Protein AF-B9M5D5-F1 (afdb_monomer_lite)

Radius of gyration: 16.4 Å; chains: 1; bounding box: 49×29×40 Å

Sequence (82 aa):
MPDSELVHQTQMELDGDNYQILVFCRRDGRFFAQTLFEDDDIIISDGLSLLDALGKHERLLPLAVVSRQLKRYPFKSRTKRL

pLDDT: mean 89.91, std 12.53, range [52.53, 98.56]

Structure (mmCIF, N/CA/C/O backbone):
data_AF-B9M5D5-F1
#
_entry.id   AF-B9M5D5-F1
#
loop_
_atom_site.group_PDB
_atom_site.id
_atom_site.type_symbol
_atom_site.label_atom_id
_atom_site.label_alt_id
_atom_site.label_comp_id
_atom_site.label_asym_id
_atom_site.label_entity_id
_atom_site.label_seq_id
_atom_site.pdbx_PDB_ins_code
_atom_site.Cartn_x
_atom_site.Cartn_y
_atom_site.Cartn_z
_atom_site.occupancy
_atom_site.B_iso_or_equiv
_atom_site.auth_seq_id
_atom_site.auth_comp_id
_atom_site.auth_asym_id
_atom_site.auth_atom_id
_atom_site.pdbx_PDB_model_num
ATOM 1 N N . MET A 1 1 ? -4.291 -11.967 -8.177 1.00 59.03 1 MET A N 1
ATOM 2 C CA . MET A 1 1 ? -3.883 -11.372 -9.470 1.00 59.03 1 MET A CA 1
ATOM 3 C C . MET A 1 1 ? -2.654 -12.129 -9.970 1.00 59.03 1 MET A C 1
ATOM 5 O O . MET A 1 1 ? -1.586 -11.906 -9.425 1.00 59.03 1 MET A O 1
ATOM 9 N N . PRO A 1 2 ? -2.787 -13.082 -10.907 1.00 61.03 2 PRO A N 1
ATOM 10 C CA . PRO A 1 2 ? -1.708 -14.018 -11.265 1.00 61.03 2 PRO A CA 1
ATOM 11 C C . PRO A 1 2 ? -0.538 -13.417 -12.077 1.00 61.03 2 PRO A C 1
ATOM 13 O O . PRO A 1 2 ? 0.414 -14.130 -12.378 1.00 61.03 2 PRO A O 1
ATOM 16 N N . ASP A 1 3 ? -0.570 -12.116 -12.393 1.00 86.56 3 ASP A N 1
ATOM 17 C CA . ASP A 1 3 ? 0.375 -11.471 -13.320 1.00 86.56 3 ASP A CA 1
ATOM 18 C C . ASP A 1 3 ? 1.155 -10.300 -12.689 1.00 86.56 3 ASP A C 1
ATOM 20 O O . ASP A 1 3 ? 1.491 -9.320 -13.363 1.00 86.56 3 ASP A O 1
ATOM 24 N N . SER A 1 4 ? 1.425 -10.381 -11.385 1.00 93.56 4 SER A N 1
ATOM 25 C CA . SER A 1 4 ? 2.184 -9.367 -10.651 1.00 93.56 4 SER A CA 1
ATOM 26 C C . SER A 1 4 ? 3.212 -9.976 -9.701 1.00 93.56 4 SER A C 1
ATOM 28 O O . SER A 1 4 ? 2.919 -10.963 -9.030 1.00 93.56 4 SER A O 1
ATOM 30 N N . GLU A 1 5 ? 4.384 -9.357 -9.612 1.00 96.81 5 GLU A N 1
ATOM 31 C CA . GLU A 1 5 ? 5.499 -9.754 -8.747 1.00 96.81 5 GLU A CA 1
ATOM 32 C C . GLU A 1 5 ? 5.616 -8.800 -7.556 1.00 96.81 5 GLU A C 1
ATOM 34 O O . GLU A 1 5 ? 5.494 -7.588 -7.729 1.00 96.81 5 GLU A O 1
ATOM 39 N N . LEU A 1 6 ? 5.849 -9.326 -6.350 1.00 97.44 6 LEU A N 1
ATOM 40 C CA . LEU A 1 6 ? 6.135 -8.501 -5.174 1.00 97.44 6 LEU A CA 1
ATOM 41 C C . LEU A 1 6 ? 7.547 -7.922 -5.305 1.00 97.44 6 LEU A C 1
ATOM 43 O O . LEU A 1 6 ? 8.521 -8.667 -5.310 1.00 97.44 6 LEU A O 1
ATOM 47 N N . VAL A 1 7 ? 7.656 -6.598 -5.378 1.00 97.94 7 VAL A N 1
ATOM 48 C CA . VAL A 1 7 ? 8.932 -5.898 -5.615 1.00 97.94 7 VAL A CA 1
ATOM 49 C C . VAL A 1 7 ? 9.384 -5.055 -4.428 1.00 97.94 7 VAL A C 1
ATOM 51 O O . VAL A 1 7 ? 10.552 -4.683 -4.349 1.00 97.94 7 VAL A O 1
ATOM 54 N N . HIS A 1 8 ? 8.477 -4.732 -3.504 1.00 98.31 8 HIS A N 1
ATOM 55 C CA . HIS A 1 8 ? 8.807 -3.999 -2.289 1.00 98.31 8 HIS A CA 1
ATOM 56 C C . HIS A 1 8 ? 7.808 -4.283 -1.168 1.00 98.31 8 HIS A C 1
ATOM 58 O O . HIS A 1 8 ? 6.629 -4.541 -1.408 1.00 98.31 8 HIS A O 1
ATOM 64 N N . GLN A 1 9 ? 8.296 -4.209 0.064 1.00 98.38 9 GLN A N 1
ATOM 65 C CA . GLN A 1 9 ? 7.513 -4.381 1.275 1.00 98.38 9 GLN A CA 1
ATOM 66 C C . GLN A 1 9 ? 8.011 -3.397 2.331 1.00 98.38 9 GLN A C 1
ATOM 68 O O . GLN A 1 9 ? 9.215 -3.286 2.557 1.00 98.38 9 GLN A O 1
ATOM 73 N N . THR A 1 10 ? 7.076 -2.731 3.001 1.00 98.19 10 THR A N 1
ATOM 74 C CA . THR A 1 10 ? 7.356 -1.842 4.131 1.00 98.19 10 THR A CA 1
ATOM 75 C C . THR A 1 10 ? 6.234 -1.921 5.169 1.00 98.19 10 THR A C 1
ATOM 77 O O . THR A 1 10 ? 5.225 -2.605 4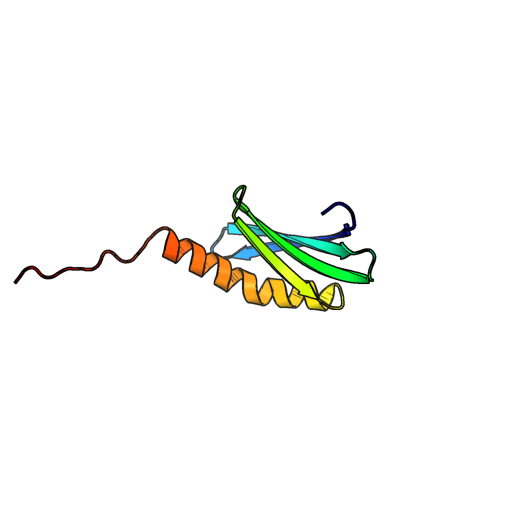.966 1.00 98.19 10 THR A O 1
ATOM 80 N N . GLN A 1 11 ? 6.425 -1.259 6.303 1.00 97.50 11 GLN A N 1
ATOM 81 C CA . GLN A 1 11 ? 5.428 -1.116 7.357 1.00 97.50 11 GLN A CA 1
ATOM 82 C C . GLN A 1 11 ? 5.205 0.363 7.660 1.00 97.50 11 GLN A C 1
ATOM 84 O O . GLN A 1 11 ? 6.139 1.161 7.603 1.00 97.50 11 GLN A O 1
ATOM 89 N N . MET A 1 12 ? 3.967 0.707 7.998 1.00 96.94 12 MET A N 1
ATOM 90 C CA . MET A 1 12 ? 3.583 2.036 8.456 1.00 96.94 12 MET A CA 1
ATOM 91 C C . MET A 1 12 ? 2.874 1.918 9.802 1.00 96.94 12 MET A C 1
ATOM 93 O O . MET A 1 12 ? 1.888 1.190 9.921 1.00 96.94 12 MET A O 1
ATOM 97 N N . GLU A 1 13 ? 3.372 2.639 10.802 1.00 96.88 13 GLU A N 1
ATOM 98 C CA . GLU A 1 13 ? 2.723 2.750 12.106 1.00 96.88 13 GLU A CA 1
ATOM 99 C C . GLU A 1 13 ? 1.657 3.853 12.059 1.00 96.88 13 GLU A C 1
ATOM 101 O O . GLU A 1 13 ? 1.934 4.981 11.642 1.00 96.88 13 GLU A O 1
ATOM 106 N N . LEU A 1 14 ? 0.434 3.528 12.476 1.00 94.44 14 LEU A N 1
ATOM 107 C CA . LEU A 1 14 ? -0.692 4.455 12.588 1.00 94.44 14 LEU A CA 1
ATOM 108 C C . LEU A 1 14 ? -1.447 4.162 13.885 1.00 94.44 14 LEU A C 1
ATOM 110 O O . LEU A 1 14 ? -1.930 3.050 14.076 1.00 94.44 14 LEU A O 1
ATOM 114 N N . ASP A 1 15 ? -1.552 5.156 14.767 1.00 89.56 15 ASP A N 1
ATOM 115 C CA . ASP A 1 15 ? -2.247 5.060 16.062 1.00 89.56 15 ASP A CA 1
ATOM 116 C C . ASP A 1 15 ? -1.827 3.847 16.930 1.00 89.56 15 ASP A C 1
ATOM 118 O O . ASP A 1 15 ? -2.625 3.307 17.693 1.00 89.56 15 ASP A O 1
ATOM 122 N N . GLY A 1 16 ? -0.557 3.430 16.832 1.00 91.75 16 GLY A N 1
ATOM 123 C CA . GLY A 1 16 ? 0.010 2.287 17.562 1.00 91.75 16 GLY A CA 1
ATOM 124 C C . GLY A 1 16 ? -0.196 0.922 16.891 1.00 91.75 16 GLY A C 1
ATOM 125 O O . GLY A 1 16 ? 0.345 -0.076 17.368 1.00 91.75 16 GLY A O 1
ATOM 126 N N . ASP A 1 17 ? -0.922 0.875 15.773 1.00 93.56 17 ASP A N 1
ATOM 127 C CA . ASP A 1 17 ? -1.069 -0.311 14.933 1.00 93.56 17 ASP A CA 1
ATOM 128 C C . ASP A 1 17 ? -0.056 -0.282 13.777 1.00 93.56 17 ASP A C 1
ATOM 130 O O . ASP A 1 17 ? 0.205 0.761 13.174 1.00 93.56 17 ASP A O 1
ATOM 134 N N . ASN A 1 18 ? 0.496 -1.446 13.426 1.00 96.00 18 ASN A N 1
ATOM 135 C CA . ASN A 1 18 ? 1.431 -1.591 12.309 1.00 96.00 18 ASN A CA 1
ATOM 136 C C . ASN A 1 18 ? 0.731 -2.174 11.082 1.00 96.00 18 ASN A C 1
ATOM 138 O O . ASN A 1 18 ? 0.242 -3.304 11.109 1.00 96.00 18 ASN A O 1
ATOM 142 N N . TYR A 1 19 ? 0.752 -1.428 9.981 1.00 96.50 19 TYR A N 1
ATOM 143 C CA . TYR A 1 19 ? 0.126 -1.805 8.720 1.00 96.50 19 TYR A CA 1
ATOM 144 C C . TYR A 1 19 ? 1.185 -2.211 7.700 1.00 96.50 19 TYR A C 1
ATOM 146 O O . TYR A 1 19 ? 2.098 -1.445 7.389 1.00 96.50 19 TYR A O 1
ATOM 154 N N . GLN A 1 20 ? 1.067 -3.424 7.159 1.00 97.75 20 GLN A N 1
ATOM 155 C CA . GLN A 1 20 ? 1.967 -3.908 6.116 1.00 97.75 20 GLN A CA 1
ATOM 156 C C . GLN A 1 20 ? 1.551 -3.344 4.755 1.00 97.75 20 GLN A C 1
ATOM 158 O O . GLN A 1 20 ? 0.407 -3.508 4.327 1.00 97.75 20 GLN A O 1
ATOM 163 N N . ILE A 1 21 ? 2.495 -2.710 4.064 1.00 98.31 21 ILE A N 1
ATOM 164 C CA . ILE A 1 21 ? 2.326 -2.226 2.695 1.00 98.31 21 ILE A CA 1
ATOM 165 C C . ILE A 1 21 ? 3.141 -3.131 1.776 1.00 98.31 21 ILE A C 1
ATOM 167 O O . ILE A 1 21 ? 4.357 -3.271 1.927 1.00 98.31 21 ILE A O 1
ATOM 171 N N . LEU A 1 22 ? 2.464 -3.742 0.810 1.00 98.38 22 LEU A N 1
ATOM 172 C CA . LEU A 1 22 ? 3.058 -4.589 -0.218 1.00 98.38 22 LEU A CA 1
ATOM 173 C C . LEU A 1 22 ? 2.952 -3.881 -1.563 1.00 98.38 22 LEU A C 1
ATOM 175 O O . LEU A 1 22 ? 1.859 -3.480 -1.954 1.00 98.38 22 LEU A O 1
ATOM 179 N N . VAL A 1 23 ? 4.062 -3.740 -2.282 1.00 98.38 23 VAL A N 1
ATOM 180 C CA . VAL A 1 23 ? 4.086 -3.115 -3.607 1.00 98.38 23 VAL A CA 1
ATOM 181 C C . VAL A 1 23 ? 4.457 -4.151 -4.649 1.00 98.38 23 VAL A C 1
ATOM 183 O O . VAL A 1 23 ? 5.489 -4.820 -4.555 1.00 98.38 23 VAL A O 1
ATOM 186 N N . PHE A 1 24 ? 3.620 -4.247 -5.669 1.00 98.19 24 PHE A N 1
ATOM 187 C CA . PHE A 1 24 ? 3.747 -5.203 -6.749 1.00 98.19 24 PHE A CA 1
ATOM 188 C C . PHE A 1 24 ? 4.012 -4.497 -8.077 1.00 98.19 24 PHE A C 1
ATOM 190 O O . PHE A 1 24 ? 3.481 -3.414 -8.326 1.00 98.19 24 PHE A O 1
ATOM 197 N N . CYS A 1 25 ? 4.795 -5.134 -8.944 1.00 97.75 25 CYS A N 1
ATOM 198 C CA . CYS A 1 25 ? 4.969 -4.755 -10.341 1.00 97.75 25 CYS A CA 1
ATOM 199 C C . CYS A 1 25 ? 4.138 -5.692 -11.222 1.00 97.75 25 CYS A C 1
ATOM 201 O O . CYS A 1 25 ? 4.212 -6.914 -11.094 1.00 97.75 25 CYS A O 1
ATOM 203 N N . ARG A 1 26 ? 3.322 -5.129 -12.108 1.00 95.50 26 ARG A N 1
ATOM 204 C CA . ARG A 1 26 ? 2.527 -5.864 -13.097 1.00 95.50 26 ARG A CA 1
ATOM 205 C C . ARG A 1 26 ? 3.353 -6.094 -14.361 1.00 95.50 26 ARG A C 1
ATOM 207 O O . ARG A 1 26 ? 4.263 -5.331 -14.669 1.00 95.50 26 ARG A O 1
ATOM 214 N N . ARG A 1 27 ? 2.979 -7.098 -15.163 1.00 93.88 27 ARG A N 1
ATOM 215 C CA . ARG A 1 27 ? 3.628 -7.368 -16.467 1.00 93.88 27 ARG A CA 1
ATOM 216 C C . ARG A 1 27 ? 3.641 -6.181 -17.439 1.00 93.88 27 ARG A C 1
ATOM 218 O O . ARG A 1 27 ? 4.501 -6.134 -18.309 1.00 93.88 27 ARG A O 1
ATOM 225 N N . ASP A 1 28 ? 2.701 -5.246 -17.313 1.00 92.75 28 ASP A N 1
ATOM 226 C CA . ASP A 1 28 ? 2.634 -4.025 -18.130 1.00 92.75 28 ASP A CA 1
ATOM 227 C C . ASP A 1 28 ? 3.566 -2.900 -17.633 1.00 92.75 28 ASP A C 1
ATOM 229 O O . ASP A 1 28 ? 3.546 -1.798 -18.179 1.00 92.75 28 ASP A O 1
ATOM 233 N N . GLY A 1 29 ? 4.375 -3.161 -16.600 1.00 94.25 29 GLY A N 1
ATOM 234 C CA . GLY A 1 29 ? 5.294 -2.199 -15.996 1.00 94.25 29 GLY A CA 1
ATOM 235 C C . GLY A 1 29 ? 4.635 -1.222 -15.021 1.00 94.25 29 GLY A C 1
ATOM 236 O O . GLY A 1 29 ? 5.318 -0.341 -14.501 1.00 94.25 29 GLY A O 1
ATOM 237 N N . ARG A 1 30 ? 3.326 -1.345 -14.756 1.00 96.19 30 ARG A N 1
ATOM 238 C CA . ARG A 1 30 ? 2.644 -0.548 -13.726 1.00 96.19 30 ARG A CA 1
ATOM 239 C C . ARG A 1 30 ? 2.864 -1.134 -12.341 1.00 96.19 30 ARG A C 1
ATOM 241 O O . ARG A 1 30 ? 3.059 -2.337 -12.180 1.00 96.19 30 ARG A O 1
ATOM 248 N N . PHE A 1 31 ? 2.753 -0.282 -11.332 1.00 98.12 31 PHE A N 1
ATOM 249 C CA . PHE A 1 31 ? 2.905 -0.667 -9.937 1.00 98.12 31 PHE A CA 1
ATOM 250 C C . PHE A 1 31 ? 1.591 -0.478 -9.195 1.00 98.12 31 PHE A C 1
ATOM 252 O O . PHE A 1 31 ? 0.823 0.432 -9.504 1.00 98.12 31 PHE A O 1
ATOM 259 N N . PHE A 1 32 ? 1.353 -1.304 -8.185 1.00 98.12 32 PHE A N 1
ATOM 260 C CA . PHE A 1 32 ? 0.300 -1.050 -7.212 1.00 98.12 32 PHE A CA 1
ATOM 261 C C . PHE A 1 32 ? 0.782 -1.398 -5.812 1.00 98.12 32 PHE A C 1
ATOM 263 O O . PHE A 1 32 ? 1.491 -2.383 -5.615 1.00 98.12 32 PHE A O 1
ATOM 270 N N . ALA A 1 33 ? 0.403 -0.571 -4.850 1.00 98.38 33 ALA A N 1
ATOM 271 C CA . ALA A 1 33 ? 0.607 -0.811 -3.432 1.00 98.38 33 ALA A CA 1
ATOM 272 C C . ALA A 1 33 ? -0.706 -1.288 -2.806 1.00 98.38 33 ALA A C 1
ATOM 274 O O . ALA A 1 33 ? -1.773 -0.807 -3.196 1.00 98.38 33 ALA A O 1
ATOM 275 N N . GLN A 1 34 ? -0.636 -2.210 -1.851 1.00 97.38 34 GLN A N 1
ATOM 276 C CA . GLN A 1 34 ? -1.797 -2.689 -1.112 1.00 97.38 34 GLN A CA 1
ATOM 277 C C . GLN A 1 34 ? -1.503 -2.906 0.373 1.00 97.38 34 GLN A C 1
ATOM 279 O O . GLN A 1 34 ? -0.398 -3.306 0.748 1.00 97.38 34 GLN A O 1
ATOM 284 N N . THR A 1 35 ? -2.548 -2.754 1.181 1.00 97.81 35 THR A N 1
ATOM 285 C CA . THR A 1 35 ? -2.593 -3.154 2.589 1.00 97.81 35 THR A CA 1
ATOM 286 C C . THR A 1 35 ? -3.884 -3.927 2.824 1.00 97.81 35 THR A C 1
ATOM 288 O O . THR A 1 35 ? -4.964 -3.453 2.465 1.00 97.81 35 THR A O 1
ATOM 291 N N . LEU A 1 36 ? -3.763 -5.122 3.410 1.00 95.00 36 LEU A N 1
ATOM 292 C CA . LEU A 1 36 ? -4.892 -5.902 3.920 1.00 95.00 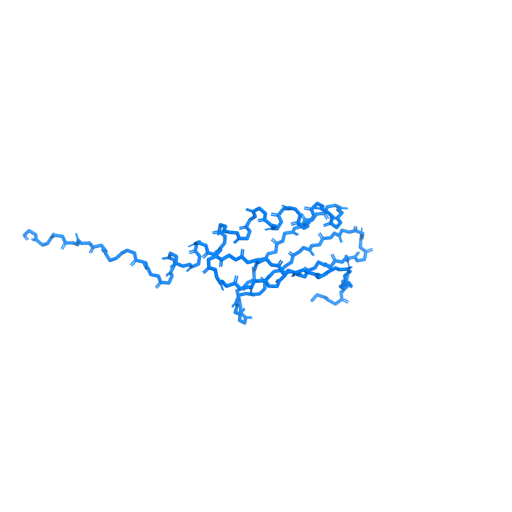36 LEU A CA 1
ATOM 293 C C . LEU A 1 36 ? -5.206 -5.447 5.348 1.00 95.00 36 LEU A C 1
ATOM 295 O O . LEU A 1 36 ? -4.316 -5.440 6.197 1.00 95.00 36 LEU A O 1
ATOM 299 N N . PHE A 1 37 ? -6.464 -5.117 5.618 1.00 90.19 37 PHE A N 1
ATOM 300 C CA . PHE A 1 37 ? -6.964 -4.858 6.968 1.00 90.19 37 PHE A CA 1
ATOM 301 C C . PHE A 1 37 ? -7.634 -6.088 7.592 1.00 90.19 37 PHE A C 1
ATOM 303 O O . PHE A 1 37 ? -7.544 -6.284 8.799 1.00 90.19 37 PHE A O 1
ATOM 310 N N . GLU A 1 38 ? -8.341 -6.873 6.777 1.00 84.75 38 GLU A N 1
ATOM 311 C CA . GLU A 1 38 ? -9.073 -8.104 7.107 1.00 84.75 38 GLU A CA 1
ATOM 312 C C . GLU A 1 38 ? -9.306 -8.894 5.805 1.00 84.75 38 GLU A C 1
ATOM 314 O O . GLU A 1 38 ? -9.008 -8.372 4.729 1.00 84.75 38 GLU A O 1
ATOM 319 N N . ASP A 1 39 ? -9.834 -10.121 5.890 1.00 75.75 39 ASP A N 1
ATOM 320 C CA . ASP A 1 39 ? -9.906 -11.077 4.766 1.00 75.75 39 ASP A CA 1
ATOM 321 C C . ASP A 1 39 ? -10.566 -10.521 3.482 1.00 75.75 39 ASP A C 1
ATOM 323 O O . ASP A 1 39 ? -10.206 -10.950 2.389 1.00 75.75 39 ASP A O 1
ATOM 327 N N . ASP A 1 40 ? -11.432 -9.505 3.595 1.00 79.88 40 ASP A N 1
ATOM 328 C CA . ASP A 1 40 ? -12.112 -8.847 2.464 1.00 79.88 40 ASP A CA 1
ATOM 329 C C . ASP A 1 40 ? -11.943 -7.309 2.422 1.00 79.88 40 ASP A C 1
ATOM 331 O O . ASP A 1 40 ? -12.623 -6.624 1.654 1.00 79.88 40 ASP A O 1
ATOM 335 N N . ASP A 1 41 ? -11.061 -6.729 3.244 1.00 89.19 41 ASP A N 1
ATOM 336 C CA . ASP A 1 41 ? -10.883 -5.272 3.349 1.00 89.19 41 ASP A CA 1
ATOM 337 C C . ASP A 1 41 ? -9.465 -4.875 2.938 1.00 89.19 41 ASP A C 1
ATOM 339 O O . ASP A 1 41 ? -8.505 -5.027 3.697 1.00 89.19 41 ASP A O 1
ATOM 343 N N . ILE A 1 42 ? -9.335 -4.400 1.699 1.00 93.75 42 ILE A N 1
ATOM 344 C CA . ILE A 1 42 ? -8.055 -4.092 1.062 1.00 93.75 42 ILE A CA 1
ATOM 345 C C . ILE A 1 42 ? -8.106 -2.671 0.519 1.00 93.75 42 ILE A C 1
ATOM 347 O O . ILE A 1 42 ? -9.000 -2.317 -0.253 1.00 93.75 42 ILE A O 1
ATOM 351 N N . ILE A 1 43 ? -7.097 -1.872 0.852 1.00 95.69 43 ILE A N 1
ATOM 352 C CA . ILE A 1 43 ? -6.810 -0.639 0.122 1.00 95.69 43 ILE A CA 1
ATOM 353 C C . ILE A 1 43 ? -5.772 -0.932 -0.958 1.00 95.69 43 ILE A C 1
ATOM 355 O O . ILE A 1 43 ? -4.790 -1.628 -0.708 1.00 95.69 43 ILE A O 1
ATOM 359 N N . ILE A 1 44 ? -5.978 -0.386 -2.156 1.00 96.81 44 ILE A N 1
ATOM 360 C CA . ILE A 1 44 ? -5.049 -0.502 -3.283 1.00 96.81 44 ILE A CA 1
ATOM 361 C C . ILE A 1 44 ? -4.781 0.893 -3.848 1.00 96.81 44 ILE A C 1
ATOM 363 O O . ILE A 1 44 ? -5.670 1.745 -3.893 1.00 96.81 44 ILE A O 1
ATOM 367 N N . SER A 1 45 ? -3.546 1.160 -4.259 1.00 97.81 45 SER A N 1
ATOM 368 C CA . SER A 1 45 ? -3.161 2.409 -4.919 1.00 97.81 45 SER A CA 1
ATOM 369 C C . SER A 1 45 ? -2.254 2.129 -6.111 1.00 97.81 45 SER A C 1
ATOM 371 O O . SER A 1 45 ? -1.153 1.612 -5.940 1.00 97.81 45 SER A O 1
ATOM 373 N N . ASP A 1 46 ? -2.710 2.494 -7.311 1.00 97.12 46 ASP A N 1
ATOM 374 C CA . ASP A 1 46 ? -1.950 2.341 -8.554 1.00 97.12 46 ASP A CA 1
ATOM 375 C C . ASP A 1 46 ? -0.947 3.489 -8.777 1.00 97.12 46 ASP A C 1
ATOM 377 O O . ASP A 1 46 ? -1.212 4.669 -8.498 1.00 97.12 46 ASP A O 1
ATOM 381 N N . GLY A 1 47 ? 0.190 3.156 -9.383 1.00 97.31 47 GLY A N 1
ATOM 382 C CA . GLY A 1 47 ? 1.235 4.099 -9.756 1.00 97.31 47 GLY A CA 1
ATOM 383 C C . GLY A 1 47 ? 1.977 3.716 -11.032 1.00 97.31 47 GLY A C 1
ATOM 384 O O . GLY A 1 47 ? 2.003 2.562 -11.460 1.00 97.31 47 GLY A O 1
ATOM 385 N N . LEU A 1 48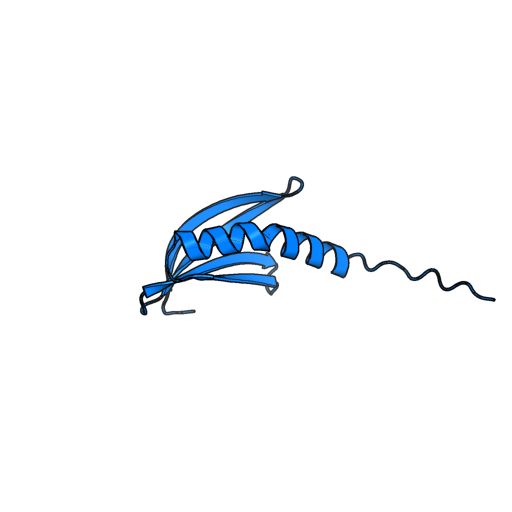 ? 2.592 4.722 -11.656 1.00 97.56 48 LEU A N 1
ATOM 386 C CA . LEU A 1 48 ? 3.445 4.532 -12.837 1.00 97.56 48 LEU A CA 1
ATOM 387 C C . LEU A 1 48 ? 4.848 4.022 -12.471 1.00 97.56 48 LEU A C 1
ATOM 389 O O . LEU A 1 48 ? 5.593 3.585 -13.340 1.00 97.56 48 LEU A O 1
ATOM 393 N N . SER A 1 49 ? 5.214 4.091 -11.191 1.00 98.19 49 SER A N 1
ATOM 394 C CA . SER A 1 49 ? 6.473 3.601 -10.636 1.00 98.19 49 SER A CA 1
ATOM 395 C C . SER A 1 49 ? 6.260 3.106 -9.204 1.00 98.19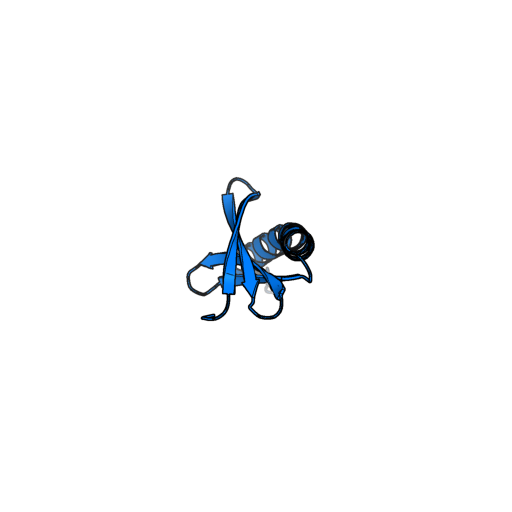 49 SER A C 1
ATOM 397 O O . SER A 1 49 ? 5.237 3.414 -8.585 1.00 98.19 49 SER A O 1
ATOM 399 N N . LEU A 1 50 ? 7.244 2.385 -8.657 1.00 97.94 50 LEU A N 1
ATOM 400 C CA . LEU A 1 50 ? 7.248 1.940 -7.259 1.00 97.94 50 LEU A CA 1
ATOM 401 C C . LEU A 1 50 ? 7.009 3.108 -6.294 1.00 97.94 50 LEU A C 1
ATOM 403 O O . LEU A 1 50 ? 6.117 3.034 -5.454 1.00 97.94 50 LEU A O 1
ATOM 407 N N . LEU A 1 51 ? 7.772 4.198 -6.443 1.00 98.19 51 LEU A N 1
ATOM 408 C CA . LEU A 1 51 ? 7.681 5.369 -5.564 1.00 98.19 51 LEU A CA 1
ATOM 409 C C . LEU A 1 51 ? 6.343 6.102 -5.704 1.00 98.19 51 LEU A C 1
ATOM 411 O O . LEU A 1 51 ? 5.818 6.607 -4.716 1.00 98.19 51 LEU A O 1
ATOM 415 N N . ASP A 1 52 ? 5.777 6.154 -6.913 1.00 98.50 52 ASP A N 1
ATOM 416 C CA . ASP A 1 52 ? 4.466 6.765 -7.139 1.00 98.50 52 ASP A CA 1
ATOM 417 C C . ASP A 1 52 ? 3.349 5.956 -6.460 1.00 98.50 52 ASP A C 1
ATOM 419 O O . ASP A 1 52 ? 2.531 6.523 -5.734 1.00 98.50 52 ASP A O 1
ATOM 423 N N . ALA A 1 53 ? 3.343 4.628 -6.636 1.00 98.44 53 ALA A N 1
ATOM 424 C CA . ALA A 1 53 ? 2.372 3.742 -5.993 1.00 98.44 53 ALA A CA 1
ATOM 425 C C . ALA A 1 53 ? 2.491 3.798 -4.461 1.00 98.44 53 ALA A C 1
ATOM 427 O O . ALA A 1 53 ? 1.490 4.027 -3.782 1.00 98.44 53 ALA A O 1
ATOM 428 N N . LEU A 1 54 ? 3.712 3.666 -3.930 1.00 98.56 54 LEU A N 1
ATOM 429 C CA . LEU A 1 54 ? 3.985 3.719 -2.494 1.00 98.56 54 LEU A CA 1
ATOM 430 C C . LEU A 1 54 ? 3.586 5.071 -1.892 1.00 98.56 54 LEU A C 1
ATOM 432 O O . LEU A 1 54 ? 2.795 5.114 -0.956 1.00 98.56 54 LEU A O 1
ATOM 436 N N . GLY A 1 55 ? 4.044 6.182 -2.474 1.00 98.44 55 GLY A N 1
ATOM 437 C CA . GLY A 1 55 ? 3.760 7.512 -1.939 1.00 98.44 55 GLY A CA 1
ATOM 438 C C . GLY A 1 55 ? 2.276 7.885 -2.003 1.00 98.44 55 GLY A C 1
ATOM 439 O O . GLY A 1 55 ? 1.777 8.602 -1.136 1.00 98.44 55 GLY A O 1
ATOM 440 N N . LYS A 1 56 ? 1.528 7.409 -3.009 1.00 98.44 56 LYS A N 1
ATOM 441 C CA . LYS A 1 56 ? 0.057 7.527 -3.017 1.00 98.44 56 LYS A CA 1
ATOM 442 C C . LYS A 1 56 ? -0.571 6.723 -1.885 1.00 98.44 56 LYS A C 1
ATOM 444 O O . LYS A 1 56 ? -1.480 7.229 -1.230 1.00 98.44 56 LYS A O 1
ATOM 449 N N . HIS A 1 57 ? -0.079 5.510 -1.664 1.00 98.56 57 HIS A N 1
ATOM 450 C CA . HIS A 1 57 ? -0.594 4.611 -0.645 1.00 98.56 57 HIS A CA 1
ATOM 451 C C . HIS A 1 57 ? -0.388 5.160 0.763 1.00 98.56 57 HIS A C 1
ATOM 453 O O . HIS A 1 57 ? -1.348 5.261 1.514 1.00 98.56 57 HIS A O 1
ATOM 459 N N . GLU A 1 58 ? 0.821 5.619 1.087 1.00 97.94 58 GLU A N 1
ATOM 460 C CA . GLU A 1 58 ? 1.150 6.209 2.391 1.00 97.94 58 GLU A CA 1
ATOM 461 C C . GLU A 1 58 ? 0.296 7.447 2.702 1.00 97.94 58 GLU A C 1
ATOM 463 O O . GLU A 1 58 ? -0.089 7.669 3.847 1.00 97.94 58 GLU A O 1
ATOM 468 N N . ARG A 1 59 ? -0.069 8.239 1.683 1.00 97.81 59 ARG A N 1
ATOM 469 C CA . ARG A 1 59 ? -0.988 9.378 1.854 1.00 97.81 59 ARG A CA 1
ATOM 470 C C . ARG A 1 59 ? -2.438 8.953 2.094 1.00 97.81 59 ARG A C 1
ATOM 472 O O . ARG A 1 59 ? -3.166 9.660 2.787 1.00 97.81 59 ARG A O 1
ATOM 479 N N . LEU A 1 60 ? -2.880 7.848 1.492 1.00 96.88 60 LEU A N 1
ATOM 480 C CA . LEU A 1 60 ? -4.267 7.375 1.571 1.00 96.88 60 LEU A CA 1
ATOM 481 C C . LEU A 1 60 ? -4.526 6.460 2.770 1.00 96.88 60 LEU A C 1
ATOM 483 O O . LEU A 1 60 ? -5.639 6.458 3.295 1.00 96.88 60 LEU A O 1
ATOM 487 N N . LEU A 1 61 ? -3.523 5.702 3.211 1.00 96.88 61 LEU A N 1
ATOM 488 C CA . LEU A 1 61 ? -3.660 4.695 4.257 1.00 96.88 61 LEU A CA 1
ATOM 489 C C . LEU A 1 61 ? -4.221 5.263 5.577 1.00 96.88 61 LEU A C 1
ATOM 491 O O . LEU A 1 61 ? -5.182 4.678 6.082 1.00 96.88 61 LEU A O 1
ATOM 495 N N . PRO A 1 62 ? -3.775 6.433 6.087 1.00 96.75 62 PRO A N 1
ATOM 496 C CA . PRO A 1 62 ? -4.373 7.037 7.281 1.00 96.75 62 PRO A CA 1
ATOM 497 C C . PRO A 1 62 ? -5.873 7.322 7.120 1.00 96.75 62 PRO A C 1
ATOM 499 O O . PRO A 1 62 ? -6.667 7.073 8.025 1.00 96.75 62 PRO A O 1
ATOM 502 N N . LEU A 1 63 ? -6.290 7.803 5.943 1.00 95.12 63 LEU A N 1
ATOM 503 C CA . LEU A 1 63 ? -7.695 8.117 5.665 1.00 95.12 63 LEU A CA 1
ATOM 504 C C . LEU A 1 63 ? -8.552 6.850 5.609 1.00 95.12 63 LEU A C 1
ATOM 506 O O . LEU A 1 63 ? -9.688 6.852 6.087 1.00 95.12 63 LEU A O 1
ATOM 510 N N . ALA A 1 64 ? -8.014 5.768 5.045 1.00 94.06 64 ALA A N 1
ATOM 511 C CA . ALA A 1 64 ? -8.692 4.479 5.004 1.00 94.06 64 ALA A CA 1
ATOM 512 C C . ALA A 1 64 ? -8.862 3.882 6.408 1.00 94.06 64 ALA A C 1
ATOM 514 O O . ALA A 1 64 ? -9.967 3.455 6.749 1.00 94.06 64 ALA A O 1
ATOM 515 N N . VAL A 1 65 ? -7.818 3.940 7.244 1.00 93.62 65 VAL A N 1
ATOM 516 C CA . VAL A 1 65 ? -7.870 3.500 8.649 1.00 93.62 65 VAL A CA 1
ATOM 517 C C . VAL A 1 65 ? -8.949 4.265 9.418 1.00 93.62 65 VAL A C 1
ATOM 519 O O . VAL A 1 65 ? -9.842 3.651 10.006 1.00 93.62 65 VAL A O 1
ATOM 522 N N . VAL A 1 66 ? -8.948 5.599 9.340 1.00 92.12 66 VAL A N 1
ATOM 523 C CA . VAL A 1 66 ? -9.957 6.432 10.015 1.00 92.12 66 VAL A CA 1
ATOM 524 C C . VAL A 1 66 ? -11.366 6.139 9.488 1.00 92.12 66 VAL A C 1
ATOM 526 O O . VAL A 1 66 ? -12.302 5.959 10.269 1.00 92.12 66 VAL A O 1
ATOM 529 N N . SER A 1 67 ? -11.545 6.034 8.166 1.00 90.31 67 SER A N 1
ATOM 530 C CA . SER A 1 67 ? -12.847 5.713 7.562 1.00 90.31 67 SER A CA 1
ATOM 531 C C . SER A 1 67 ? -13.404 4.382 8.075 1.00 90.31 67 SER A C 1
ATOM 533 O O . SER A 1 67 ? -14.590 4.268 8.398 1.00 90.31 67 SER A O 1
ATOM 535 N N . ARG A 1 68 ? -12.536 3.380 8.210 1.00 88.56 68 ARG A N 1
ATOM 536 C CA . ARG A 1 68 ? -12.880 2.057 8.724 1.00 88.56 68 ARG A CA 1
ATOM 537 C C . ARG A 1 68 ? -13.291 2.093 10.195 1.00 88.56 68 ARG A C 1
ATOM 539 O O . ARG A 1 68 ? -14.297 1.482 10.559 1.00 88.56 68 ARG A O 1
ATOM 546 N N . GLN A 1 69 ? -12.572 2.841 11.030 1.00 87.19 69 GLN A N 1
ATOM 547 C CA . GLN A 1 69 ? -12.940 3.045 12.434 1.00 87.19 69 GLN A CA 1
ATOM 548 C C . GLN A 1 69 ? -14.316 3.721 12.564 1.00 87.19 69 GLN A C 1
ATOM 550 O O . GLN A 1 69 ? -15.155 3.262 13.341 1.00 87.19 69 GLN A O 1
ATOM 555 N N . LEU A 1 70 ? -14.597 4.743 11.745 1.00 86.69 70 LEU A N 1
ATOM 556 C CA . LEU A 1 70 ? -15.900 5.421 11.725 1.00 86.69 70 LEU A CA 1
ATOM 557 C C . LEU A 1 70 ? -17.048 4.489 11.313 1.00 86.69 70 LEU A C 1
ATOM 559 O O . LEU A 1 70 ? -18.135 4.568 11.885 1.00 86.69 70 LEU A O 1
ATOM 563 N N . LYS A 1 71 ? -16.822 3.583 10.351 1.00 83.06 71 LYS A N 1
ATOM 564 C CA . LYS A 1 71 ? -17.819 2.570 9.959 1.00 83.06 71 LYS A CA 1
ATOM 565 C C . LYS A 1 71 ? -18.116 1.574 11.082 1.00 83.06 71 LYS A C 1
ATOM 567 O O . LYS A 1 71 ? -19.260 1.152 11.222 1.00 83.06 71 LYS A O 1
ATOM 572 N N . ARG A 1 72 ? -17.104 1.196 11.869 1.00 79.94 72 ARG A N 1
ATOM 573 C CA . ARG A 1 72 ? -17.244 0.254 12.996 1.00 79.94 72 ARG A CA 1
ATOM 574 C C . ARG A 1 72 ? -17.967 0.866 14.191 1.00 79.94 72 ARG A C 1
ATOM 576 O O . ARG A 1 72 ? -18.731 0.176 14.859 1.00 79.94 72 ARG A O 1
ATOM 583 N N . TYR A 1 73 ? -17.759 2.157 14.429 1.00 75.38 73 TYR A N 1
ATOM 584 C CA . TYR A 1 73 ? -18.375 2.896 15.527 1.00 75.38 73 TYR A CA 1
ATOM 585 C C . TYR A 1 73 ? -19.233 4.048 14.991 1.00 75.38 73 TYR A C 1
ATOM 587 O O . TYR A 1 73 ? -18.892 5.217 15.193 1.00 75.38 73 TYR A O 1
ATOM 595 N N . PRO A 1 74 ? -20.358 3.751 14.310 1.00 69.12 74 PRO A N 1
ATOM 596 C CA . PRO A 1 74 ? -21.225 4.796 13.799 1.00 69.12 74 PRO A CA 1
ATOM 597 C C . PRO A 1 74 ? -21.739 5.632 14.972 1.00 69.12 74 PRO A C 1
ATOM 599 O O . PRO A 1 74 ? -22.179 5.096 15.995 1.00 69.12 74 PRO A O 1
ATOM 602 N N . PHE A 1 75 ? -21.688 6.957 14.829 1.00 67.00 75 PHE A N 1
ATOM 603 C CA . PHE A 1 75 ? -22.280 7.875 15.796 1.00 67.00 75 PHE A CA 1
ATOM 604 C C . PHE A 1 75 ? -23.727 7.444 16.067 1.00 67.00 75 PHE A C 1
ATOM 606 O O . PHE A 1 75 ? -24.578 7.511 15.179 1.00 67.00 75 PHE A O 1
ATOM 613 N N . LYS A 1 76 ? -24.028 7.011 17.299 1.00 62.19 76 LYS A N 1
ATOM 614 C CA . LYS A 1 76 ? -25.416 6.809 17.723 1.00 62.19 76 LYS A CA 1
ATOM 615 C C . LYS A 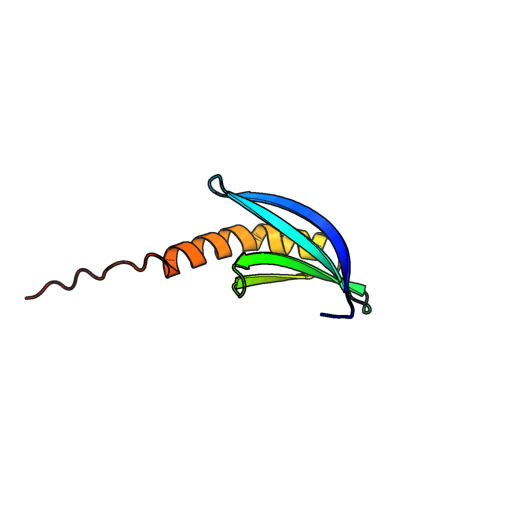1 76 ? -26.111 8.163 17.628 1.00 62.19 76 LYS A C 1
ATOM 617 O O . LYS A 1 76 ? -25.836 9.057 18.431 1.00 62.19 76 LYS A O 1
ATOM 622 N N . SER A 1 77 ? -27.003 8.321 16.654 1.00 62.47 77 SER A N 1
ATOM 623 C CA . SER A 1 77 ? -27.862 9.494 16.561 1.00 62.47 77 SER A CA 1
AT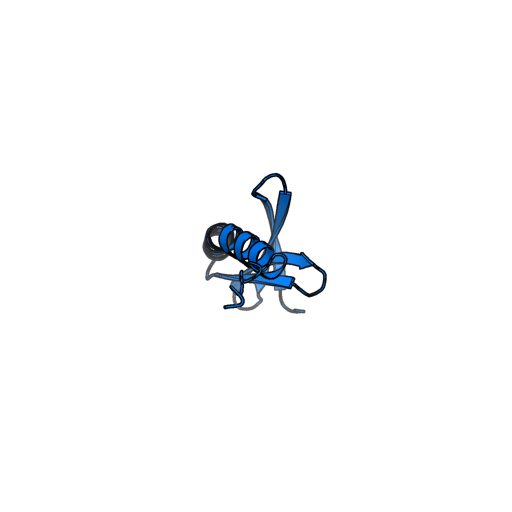OM 624 C C . SER A 1 77 ? -28.629 9.625 17.876 1.00 62.47 77 SER A C 1
ATOM 626 O O . SER A 1 77 ? -29.437 8.760 18.223 1.00 62.47 77 SER A O 1
ATOM 628 N N . ARG A 1 78 ? -28.375 10.695 18.637 1.00 59.88 78 ARG A N 1
ATOM 629 C CA . ARG A 1 78 ? -29.246 11.089 19.749 1.00 59.88 78 ARG A CA 1
ATOM 630 C C . ARG A 1 78 ? -30.564 11.572 19.150 1.00 59.88 78 ARG A C 1
ATOM 632 O O . ARG A 1 78 ? -30.765 12.768 18.962 1.00 59.88 78 ARG A O 1
ATOM 639 N N . THR A 1 79 ? -31.460 10.643 18.840 1.00 61.47 79 THR A N 1
ATOM 640 C CA . THR A 1 79 ? -32.852 10.963 18.535 1.00 61.47 79 THR A CA 1
ATOM 641 C C . THR A 1 79 ? -33.472 11.496 19.822 1.00 61.47 79 THR A C 1
ATOM 643 O O . THR A 1 79 ? -33.803 10.729 20.727 1.00 61.47 79 THR A O 1
ATOM 646 N N . LYS A 1 80 ? -33.571 12.824 19.943 1.00 56.59 80 LYS A N 1
ATOM 647 C CA . LYS A 1 80 ? -34.415 13.452 20.960 1.00 56.59 80 LYS A CA 1
ATOM 648 C C . LYS A 1 80 ? -35.851 13.020 20.662 1.00 56.59 80 LYS A C 1
ATOM 650 O O . LYS A 1 80 ? -36.407 13.425 19.647 1.00 56.59 80 LYS A O 1
ATOM 655 N N . ARG A 1 81 ? -36.418 12.164 21.515 1.00 52.53 81 ARG A N 1
ATOM 656 C CA . ARG A 1 81 ? -37.871 11.992 21.591 1.00 52.53 81 ARG A CA 1
ATOM 657 C C . ARG A 1 81 ? -38.425 13.291 22.177 1.00 52.53 81 ARG A C 1
ATOM 659 O O . ARG A 1 81 ? -38.060 13.636 23.301 1.00 52.53 81 ARG A O 1
ATOM 666 N N . LEU A 1 82 ? -39.173 14.026 21.359 1.00 61.16 82 LEU A N 1
ATOM 667 C CA . LEU A 1 82 ? -40.117 15.049 21.805 1.00 61.16 82 LEU A CA 1
ATOM 668 C C . LEU A 1 82 ? -41.413 14.356 22.228 1.00 61.16 82 LEU A C 1
ATOM 670 O O . LEU A 1 82 ? -41.735 13.321 21.596 1.00 61.16 82 LEU A O 1
#

Foldseek 3Di:
DVFKDFDDWDWDDDPNDIWIWTKIAGPVRKIKIWTDPDPPDMDIAIDNHRCRRVVVCVVCVNVSVVVVVCVVPPPPPPPPDD

Organism: Geotalea daltonii (strain DSM 22248 / JCM 15807 / FRC-32) (NCBI:txid316067)

Secondary structure (DSSP, 8-state):
-TTEEEEEEEEEEETTEEEEEEEEEETTS-EEEEEEEETTEEEEEEESSHHHHHHHHHHHHHHHHHHHHHHHS---------